Protein AF-A0A7J4IU95-F1 (afdb_monomer_lite)

Organism: NCBI:txid3101447

pLDDT: mean 79.51, std 9.5, range [51.25, 90.12]

InterPro domains:
  IPR001845 HTH ArsR-type DNA-binding domain [PF01022] (2-39)
  IPR001845 HTH ArsR-type DNA-binding domain [PR00778] (11-22)
  IPR001845 HTH ArsR-type DNA-binding domain [PR00778] (24-39)
  IPR001845 HTH ArsR-type DNA-binding domain [PR00778] (39-54)
  IPR001845 HTH ArsR-type DNA-binding domain [PS50987] (1-74)
  IPR001845 HTH ArsR-type DNA-binding domain [SM00418] (1-65)
  IPR011991 ArsR-like helix-turn-helix domain [cd00090] (1-64)
  IPR036388 Winged helix-like DNA-binding domain superfamily [G3DSA:1.10.10.10] (1-69)
  IPR036390 Winged helix DNA-binding domain superfamily [SSF46785] (1-59)
  IPR051081 HTH-type Metal-responsive Transcriptional Regulators [PTHR33154] (1-64)

Secondary structure (DSSP, 8-state):
-HHHHHHTTS-EEHHHHHHHHTS-HHHHHHHHHHHHHTTSEEEEEETTEEEEEE--HHHHHHHHHTT-PPP------

Sequence (77 aa):
MKIVQCLLGGEQCACSIVPSIGKAQPTVSRHLKILEEAKVLESRRKGINIWYKIKSKDAIKITLLLGIKKINLKRGC

Foldseek 3Di:
DVQVLAQLVPKAWLVQSQVVVVDDSVVSVVVLVVCVVVVQKDWDDDPPIIIIHGDDPVNVVVCVVVVPHHDDTDRPD

Structure (mmCIF, N/CA/C/O backbone):
data_AF-A0A7J4IU95-F1
#
_entry.id   AF-A0A7J4IU95-F1
#
loop_
_atom_site.group_PDB
_atom_site.id
_atom_site.type_symbol
_atom_site.label_atom_id
_atom_site.label_alt_id
_atom_site.label_comp_id
_atom_site.label_asym_id
_atom_site.label_entity_id
_atom_site.label_seq_id
_atom_site.pdbx_PDB_ins_code
_atom_site.Cartn_x
_atom_site.Cartn_y
_atom_site.Cartn_z
_atom_site.occupancy
_atom_site.B_iso_or_equiv
_atom_site.auth_seq_id
_atom_site.auth_comp_id
_atom_site.auth_asym_id
_atom_site.auth_atom_id
_atom_site.pdbx_PDB_model_num
ATOM 1 N N . MET A 1 1 ? -4.935 7.137 -6.080 1.00 60.03 1 MET A N 1
ATOM 2 C CA . MET A 1 1 ? -3.964 6.296 -5.341 1.00 60.03 1 MET A CA 1
ATOM 3 C C . MET A 1 1 ? -4.353 4.818 -5.450 1.00 60.03 1 MET A C 1
ATOM 5 O O . MET A 1 1 ? -5.115 4.332 -4.629 1.00 60.03 1 MET A O 1
ATOM 9 N N . LYS A 1 2 ? -3.863 4.095 -6.472 1.00 73.38 2 LYS A N 1
ATOM 10 C CA . LYS A 1 2 ? -4.294 2.706 -6.756 1.00 73.38 2 LYS A CA 1
ATOM 11 C C . LYS A 1 2 ? -3.669 1.637 -5.840 1.00 73.38 2 LYS A C 1
ATOM 13 O O . LYS A 1 2 ? -4.261 0.583 -5.654 1.00 73.38 2 LYS A O 1
ATOM 18 N N . ILE A 1 3 ? -2.507 1.906 -5.237 1.00 80.25 3 ILE A N 1
ATOM 19 C CA . ILE A 1 3 ? -1.802 0.953 -4.354 1.00 80.25 3 ILE A CA 1
ATOM 20 C C . ILE A 1 3 ? -2.627 0.629 -3.109 1.00 80.25 3 ILE A C 1
ATOM 22 O O . ILE A 1 3 ? -2.799 -0.532 -2.760 1.00 80.25 3 ILE A O 1
ATOM 26 N N . VAL A 1 4 ? -3.185 1.647 -2.454 1.00 79.81 4 VAL A N 1
ATOM 27 C CA . VAL A 1 4 ? -3.994 1.423 -1.251 1.00 79.81 4 VAL A CA 1
ATOM 28 C C . VAL A 1 4 ? -5.265 0.650 -1.606 1.00 79.81 4 VAL A C 1
ATOM 30 O O . VAL A 1 4 ? -5.603 -0.306 -0.921 1.00 79.81 4 VAL A O 1
ATOM 33 N N . GLN A 1 5 ? -5.898 0.959 -2.744 1.00 79.31 5 GLN A N 1
ATOM 34 C CA . GLN A 1 5 ? -7.056 0.207 -3.251 1.00 79.31 5 GLN A CA 1
ATOM 35 C C . GLN A 1 5 ? -6.771 -1.281 -3.475 1.00 79.31 5 GLN A C 1
ATOM 37 O O . GLN A 1 5 ? -7.647 -2.113 -3.242 1.00 79.31 5 GLN A O 1
ATOM 42 N N . CYS A 1 6 ? -5.556 -1.598 -3.924 1.00 79.75 6 CYS A N 1
ATOM 43 C CA . CYS A 1 6 ? -5.072 -2.962 -4.102 1.00 79.75 6 CYS A CA 1
ATOM 44 C C . CYS A 1 6 ? -4.950 -3.703 -2.760 1.00 79.75 6 CYS A C 1
ATOM 46 O O . CYS A 1 6 ? -5.292 -4.878 -2.649 1.00 79.75 6 CYS A O 1
ATOM 48 N N . LEU A 1 7 ? -4.505 -2.991 -1.726 1.00 82.31 7 LEU A N 1
ATOM 49 C CA . LEU A 1 7 ? -4.192 -3.546 -0.411 1.00 82.31 7 LEU A CA 1
ATOM 50 C C . LEU A 1 7 ? -5.374 -3.517 0.572 1.00 82.31 7 LEU A C 1
ATOM 52 O O . LEU A 1 7 ? -5.363 -4.240 1.564 1.00 82.31 7 LEU A O 1
ATOM 56 N N . LEU A 1 8 ? -6.441 -2.761 0.275 1.00 79.75 8 LEU A N 1
ATOM 57 C CA . LEU A 1 8 ? -7.721 -2.826 1.003 1.00 79.75 8 LEU A CA 1
ATOM 58 C C . LEU A 1 8 ? -8.336 -4.234 0.972 1.00 79.75 8 LEU A C 1
ATOM 60 O O . LEU A 1 8 ? -9.191 -4.565 1.789 1.00 79.75 8 LEU A O 1
ATOM 64 N N . GLY A 1 9 ? -7.946 -5.059 -0.003 1.00 73.31 9 GLY A N 1
ATOM 65 C CA . GLY A 1 9 ? -8.407 -6.435 -0.125 1.00 73.31 9 GLY A CA 1
ATOM 66 C C . GLY A 1 9 ? -7.644 -7.472 0.686 1.00 73.31 9 GLY A C 1
ATOM 67 O O . GLY A 1 9 ? -8.068 -8.626 0.675 1.00 73.31 9 GLY A O 1
ATOM 68 N N . GLY A 1 10 ? -6.564 -7.078 1.358 1.00 81.12 10 GLY A N 1
ATOM 69 C CA . GLY A 1 10 ? -5.624 -7.977 2.019 1.00 81.12 10 GLY A CA 1
ATOM 70 C C . GLY A 1 10 ? -4.196 -7.766 1.521 1.00 81.12 10 GLY A C 1
ATOM 71 O O . GLY A 1 10 ? -3.926 -6.869 0.720 1.00 81.12 10 GLY A O 1
ATOM 72 N N . GLU A 1 11 ? -3.275 -8.595 2.008 1.00 85.88 11 GLU A N 1
ATOM 73 C CA . GLU A 1 11 ? -1.883 -8.543 1.563 1.00 85.88 11 GLU A CA 1
ATOM 74 C C . GLU A 1 11 ? -1.745 -8.931 0.084 1.00 85.88 11 GLU A C 1
ATOM 76 O O . GLU A 1 11 ? -2.429 -9.833 -0.404 1.00 85.88 11 GLU A O 1
ATOM 81 N N . GLN A 1 12 ? -0.871 -8.231 -0.640 1.00 87.81 12 GLN A N 1
ATOM 82 C CA . GLN A 1 12 ? -0.637 -8.451 -2.068 1.00 87.81 12 GLN A CA 1
ATOM 83 C C . GLN A 1 12 ? 0.853 -8.476 -2.381 1.00 87.81 12 GLN A C 1
ATOM 85 O O . GLN A 1 12 ? 1.638 -7.704 -1.827 1.00 87.81 12 GLN A O 1
ATOM 90 N N . CYS A 1 13 ? 1.237 -9.339 -3.317 1.00 86.75 13 CYS A N 1
ATOM 91 C CA . CYS A 1 13 ? 2.605 -9.416 -3.807 1.00 86.75 13 CYS A CA 1
ATOM 92 C C . CYS A 1 13 ? 2.944 -8.195 -4.676 1.00 86.75 13 CYS A C 1
ATOM 94 O O . CYS A 1 13 ? 2.142 -7.776 -5.517 1.00 86.75 13 CYS A O 1
ATOM 96 N N . ALA A 1 14 ? 4.161 -7.667 -4.542 1.00 85.12 14 ALA A N 1
ATOM 97 C CA . ALA A 1 14 ? 4.693 -6.593 -5.380 1.00 85.12 14 ALA A CA 1
ATOM 98 C C . ALA A 1 14 ? 4.535 -6.899 -6.882 1.00 85.12 14 ALA A C 1
ATOM 100 O O . ALA A 1 14 ? 4.144 -6.023 -7.655 1.00 85.12 14 ALA A O 1
ATOM 101 N N . CYS A 1 15 ? 4.742 -8.161 -7.270 1.00 82.50 15 CYS A N 1
ATOM 102 C CA . CYS A 1 15 ? 4.605 -8.655 -8.640 1.00 82.50 15 CYS A CA 1
ATOM 103 C C . CYS A 1 15 ? 3.174 -8.537 -9.184 1.00 82.50 15 CYS A C 1
ATOM 105 O O . CYS A 1 15 ? 3.002 -8.342 -10.379 1.00 82.50 15 CYS A O 1
ATOM 107 N N . SER A 1 16 ? 2.153 -8.614 -8.322 1.00 82.88 16 SER A N 1
ATOM 108 C CA . SER A 1 16 ? 0.744 -8.409 -8.693 1.00 82.88 16 SER A CA 1
ATOM 109 C C . SER A 1 16 ? 0.345 -6.927 -8.668 1.00 82.88 16 SER A C 1
ATOM 111 O O . SER A 1 16 ? -0.495 -6.489 -9.456 1.00 82.88 16 SER A O 1
ATOM 113 N N . ILE A 1 17 ? 0.951 -6.125 -7.785 1.00 83.12 17 ILE A N 1
ATOM 114 C CA . ILE A 1 17 ? 0.632 -4.696 -7.623 1.00 83.12 17 ILE A CA 1
ATOM 115 C C . ILE A 1 17 ? 1.088 -3.882 -8.842 1.00 83.12 17 ILE A C 1
ATOM 117 O O . ILE A 1 17 ? 0.319 -3.075 -9.364 1.00 83.12 17 ILE A O 1
ATOM 121 N N . VAL A 1 18 ? 2.322 -4.095 -9.309 1.00 82.44 18 VAL A N 1
ATOM 122 C CA . VAL A 1 18 ? 2.910 -3.355 -10.441 1.00 82.44 18 VAL A CA 1
ATOM 123 C C . VAL A 1 18 ? 2.055 -3.435 -11.720 1.00 82.44 18 VAL A C 1
ATOM 125 O O . VAL A 1 18 ? 1.651 -2.372 -12.204 1.00 82.44 18 VAL A O 1
ATOM 128 N N . PRO A 1 19 ? 1.699 -4.626 -12.248 1.00 80.06 19 PRO A N 1
ATOM 129 C CA . PRO A 1 19 ? 0.896 -4.729 -13.467 1.00 80.06 19 PRO A CA 1
ATOM 130 C C . PRO A 1 19 ? -0.520 -4.173 -13.282 1.00 80.06 19 PRO A C 1
ATOM 132 O O . PRO A 1 19 ? -1.062 -3.546 -14.187 1.00 80.06 19 PRO A O 1
ATOM 135 N N . SER A 1 20 ? -1.101 -4.306 -12.089 1.00 77.69 20 SER A N 1
ATOM 136 C CA . SER A 1 20 ? -2.475 -3.860 -11.815 1.00 77.69 20 SER A CA 1
ATOM 137 C C . SER A 1 20 ? -2.639 -2.341 -11.780 1.00 77.69 20 SER A C 1
ATOM 139 O O . SER A 1 20 ? -3.729 -1.808 -11.994 1.00 77.69 20 SER A O 1
ATOM 141 N N . ILE A 1 21 ? -1.557 -1.610 -11.516 1.00 79.88 21 ILE A N 1
ATOM 142 C CA . ILE A 1 21 ? -1.570 -0.144 -11.534 1.00 79.88 21 ILE A CA 1
ATOM 143 C C . ILE A 1 21 ? -1.437 0.388 -12.967 1.00 79.88 21 ILE A C 1
ATOM 145 O O . ILE A 1 21 ? -1.874 1.515 -13.226 1.00 79.88 21 ILE A O 1
ATOM 149 N N . GLY A 1 22 ? -0.877 -0.411 -13.884 1.00 73.44 22 GLY A N 1
ATOM 150 C CA . GLY A 1 22 ? -0.602 -0.008 -15.265 1.00 73.44 22 GLY A CA 1
ATOM 151 C C . GLY A 1 22 ? 0.444 1.107 -15.359 1.00 73.44 22 GLY A C 1
ATOM 152 O O . GLY A 1 22 ? 0.397 1.923 -16.272 1.00 73.44 22 GLY A O 1
ATOM 153 N N . LYS A 1 23 ? 1.345 1.202 -14.371 1.00 78.50 23 LYS A N 1
ATOM 154 C CA . LYS A 1 23 ? 2.454 2.167 -14.350 1.00 78.50 23 LYS A CA 1
ATOM 155 C C . LYS A 1 23 ? 3.787 1.436 -14.311 1.00 78.50 23 LYS A C 1
ATOM 157 O O . LYS A 1 23 ? 3.868 0.307 -13.835 1.00 78.50 23 LYS A O 1
ATOM 162 N N . ALA A 1 24 ? 4.837 2.129 -14.745 1.00 79.69 24 ALA A N 1
ATOM 163 C CA . ALA A 1 24 ? 6.199 1.626 -14.674 1.00 79.69 24 ALA A CA 1
ATOM 164 C C . ALA A 1 24 ? 6.582 1.238 -13.230 1.00 79.69 24 ALA A C 1
ATOM 166 O O . ALA A 1 24 ? 6.292 1.966 -12.272 1.00 79.69 24 ALA A O 1
ATOM 167 N N . GLN A 1 25 ? 7.275 0.106 -13.090 1.00 78.06 25 GLN A N 1
ATOM 168 C CA . GLN A 1 25 ? 7.806 -0.416 -11.827 1.00 78.06 25 GLN A CA 1
ATOM 169 C C . GLN A 1 25 ? 8.508 0.640 -10.942 1.00 78.06 25 GLN A C 1
ATOM 171 O O . GLN A 1 25 ? 8.170 0.695 -9.756 1.00 78.06 25 GLN A O 1
ATOM 176 N N . PRO A 1 26 ? 9.407 1.520 -11.444 1.00 82.69 26 PRO A N 1
ATOM 177 C CA . PRO A 1 26 ?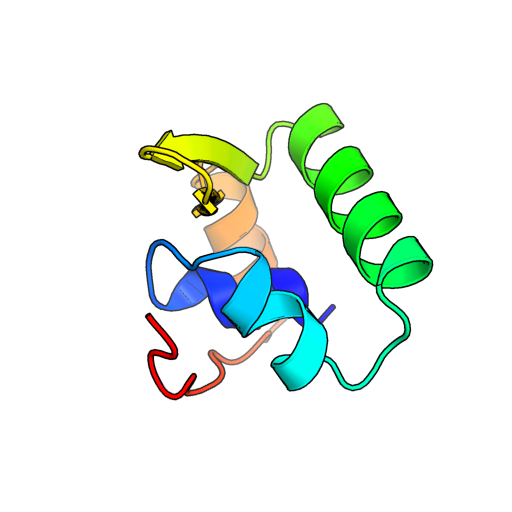 10.070 2.520 -10.596 1.00 82.69 26 PRO A CA 1
ATOM 178 C C . PRO A 1 26 ? 9.082 3.500 -9.954 1.00 82.69 26 PRO A C 1
ATOM 180 O O . PRO A 1 26 ? 9.219 3.861 -8.784 1.00 82.69 26 PRO A O 1
ATOM 183 N N . THR A 1 27 ? 8.025 3.881 -10.676 1.00 84.44 27 THR A N 1
ATOM 184 C CA . THR A 1 27 ? 6.971 4.750 -10.147 1.00 84.44 27 THR A CA 1
ATOM 185 C C . THR A 1 27 ? 6.178 4.054 -9.046 1.00 84.44 27 THR A C 1
ATOM 187 O O . THR A 1 27 ? 5.852 4.672 -8.034 1.00 84.44 27 THR A O 1
ATOM 190 N N . VAL A 1 28 ? 5.851 2.773 -9.217 1.00 85.06 28 VAL A N 1
ATOM 191 C CA . VAL A 1 28 ? 5.111 2.001 -8.208 1.00 85.06 28 VAL A CA 1
ATOM 192 C C . VAL A 1 28 ? 5.969 1.776 -6.961 1.00 85.06 28 VAL A C 1
ATOM 194 O O . VAL A 1 28 ? 5.491 2.019 -5.854 1.00 85.06 28 VAL A O 1
ATOM 197 N N . SER A 1 29 ? 7.244 1.413 -7.130 1.00 83.50 29 SER A N 1
ATOM 198 C CA . SER A 1 29 ? 8.181 1.204 -6.021 1.00 83.50 29 SER A CA 1
ATOM 199 C C . SER A 1 29 ? 8.383 2.469 -5.188 1.00 83.50 29 SER A C 1
ATOM 201 O O . SER A 1 29 ? 8.393 2.393 -3.962 1.00 83.50 29 SER A O 1
ATOM 203 N N . ARG A 1 30 ? 8.490 3.642 -5.830 1.00 85.75 30 ARG A N 1
ATOM 204 C CA . ARG A 1 30 ? 8.610 4.921 -5.116 1.00 85.75 30 ARG A CA 1
ATOM 205 C C . ARG A 1 30 ? 7.389 5.193 -4.240 1.00 85.75 30 ARG A C 1
ATOM 207 O O . ARG A 1 30 ? 7.543 5.544 -3.078 1.00 85.75 30 ARG A O 1
ATOM 214 N N . HIS A 1 31 ? 6.181 5.000 -4.769 1.00 85.75 31 HIS A N 1
ATOM 215 C CA . HIS A 1 31 ? 4.963 5.194 -3.981 1.00 85.75 31 HIS A CA 1
ATOM 216 C C . HIS A 1 31 ? 4.833 4.181 -2.836 1.00 85.75 31 HIS A C 1
ATOM 218 O O . HIS A 1 31 ? 4.389 4.557 -1.756 1.00 85.75 31 HIS A O 1
ATOM 224 N N . LEU A 1 32 ? 5.215 2.916 -3.053 1.00 85.19 32 LEU A N 1
ATOM 225 C CA . LEU A 1 32 ? 5.233 1.902 -1.994 1.00 85.19 32 LEU A CA 1
ATOM 226 C C . LEU A 1 32 ? 6.173 2.309 -0.860 1.00 85.19 32 LEU A C 1
ATOM 228 O O . LEU A 1 32 ? 5.771 2.263 0.297 1.00 85.19 32 LEU A O 1
ATOM 232 N N . LYS A 1 33 ? 7.374 2.782 -1.205 1.00 87.25 33 LYS A N 1
ATOM 233 C CA . LYS A 1 33 ? 8.366 3.233 -0.231 1.00 87.25 33 LYS A CA 1
ATOM 234 C C . LYS A 1 33 ? 7.890 4.449 0.566 1.00 87.25 33 LYS A C 1
ATOM 236 O O . LYS A 1 33 ? 7.975 4.424 1.783 1.00 87.25 33 LYS A O 1
ATOM 241 N N . ILE A 1 34 ? 7.284 5.445 -0.086 1.00 87.81 34 ILE A N 1
ATOM 242 C CA . ILE A 1 34 ? 6.695 6.611 0.604 1.00 87.81 34 ILE A CA 1
ATOM 243 C C . ILE A 1 34 ? 5.608 6.173 1.599 1.00 87.81 34 ILE A C 1
ATOM 245 O O . ILE A 1 34 ? 5.535 6.680 2.714 1.00 87.81 34 ILE A O 1
ATOM 249 N N . LEU A 1 35 ? 4.749 5.227 1.210 1.00 84.69 35 LEU A N 1
ATOM 250 C CA . LEU A 1 35 ? 3.687 4.724 2.087 1.00 84.69 35 LEU A CA 1
ATOM 251 C C . LEU A 1 35 ? 4.230 3.861 3.241 1.00 84.69 35 LEU A C 1
ATOM 253 O O . LEU A 1 35 ? 3.642 3.840 4.321 1.00 84.69 35 LEU A O 1
ATOM 257 N N . GLU A 1 36 ? 5.329 3.147 3.025 1.00 86.69 36 GLU A N 1
ATOM 258 C CA . GLU A 1 36 ? 6.040 2.399 4.065 1.00 86.69 36 GLU A CA 1
ATOM 259 C C . GLU A 1 36 ? 6.747 3.342 5.052 1.00 86.69 36 GLU A C 1
ATOM 261 O O . GLU A 1 36 ? 6.587 3.192 6.263 1.00 86.69 36 GLU A O 1
ATOM 266 N N . GLU A 1 37 ? 7.429 4.378 4.554 1.00 87.44 37 GLU A N 1
ATOM 267 C CA . GLU A 1 37 ? 8.043 5.447 5.357 1.00 87.44 37 GLU A CA 1
ATOM 268 C C . GLU A 1 37 ? 6.993 6.204 6.185 1.00 87.44 37 GLU A C 1
ATOM 270 O O . GLU A 1 37 ? 7.208 6.487 7.363 1.00 87.44 37 GLU A O 1
ATOM 275 N N . ALA A 1 38 ? 5.805 6.433 5.618 1.00 85.56 38 ALA A N 1
ATOM 276 C CA . ALA A 1 38 ? 4.655 7.000 6.321 1.00 85.56 38 ALA A CA 1
ATOM 277 C C . ALA A 1 38 ? 3.981 6.027 7.315 1.00 85.56 38 ALA A C 1
ATOM 279 O O . ALA A 1 38 ? 2.949 6.363 7.897 1.00 85.56 38 ALA A O 1
ATOM 280 N N . LYS A 1 39 ? 4.518 4.810 7.505 1.00 85.31 39 LYS A N 1
ATOM 281 C CA . LYS A 1 39 ? 3.968 3.737 8.362 1.00 85.31 39 LYS A CA 1
ATOM 282 C C . LYS A 1 39 ? 2.530 3.328 8.014 1.00 85.31 39 LYS A C 1
ATOM 284 O O . LYS A 1 39 ? 1.814 2.750 8.835 1.00 85.31 39 LYS A O 1
ATOM 289 N N . VAL A 1 40 ? 2.102 3.598 6.783 1.00 85.81 40 VAL A N 1
ATOM 290 C CA . VAL A 1 40 ? 0.785 3.215 6.263 1.00 85.81 40 VAL A CA 1
ATOM 291 C C . VAL A 1 40 ? 0.788 1.745 5.848 1.00 85.81 40 VAL A C 1
ATOM 293 O O . VAL A 1 40 ? -0.157 1.007 6.149 1.00 85.81 40 VAL A O 1
ATOM 296 N N . LEU A 1 41 ? 1.863 1.314 5.188 1.00 87.94 41 LEU A N 1
ATOM 297 C CA . LEU A 1 41 ? 2.060 -0.057 4.730 1.00 87.94 41 LEU A CA 1
ATOM 298 C C . LEU A 1 41 ? 3.146 -0.766 5.539 1.00 87.94 41 LEU A C 1
ATOM 300 O O . LEU A 1 41 ? 4.033 -0.138 6.108 1.00 87.94 41 LEU A O 1
ATOM 304 N N . GLU A 1 42 ? 3.076 -2.090 5.551 1.00 89.12 42 GLU A N 1
ATOM 305 C CA . GLU A 1 42 ? 4.145 -2.970 6.010 1.00 89.12 42 GLU A CA 1
ATOM 306 C C . GLU A 1 42 ? 4.515 -3.917 4.873 1.00 89.12 42 GLU A C 1
ATOM 308 O O . GLU A 1 42 ? 3.629 -4.471 4.211 1.00 89.12 42 GLU A O 1
ATOM 313 N N . SER A 1 43 ? 5.815 -4.090 4.649 1.00 89.75 43 SER A N 1
ATOM 314 C CA . SER A 1 43 ? 6.341 -5.088 3.730 1.00 89.75 43 SER A CA 1
ATOM 315 C C . SER A 1 43 ? 6.752 -6.356 4.486 1.00 89.75 43 SER A C 1
ATOM 317 O O . SER A 1 43 ? 7.257 -6.319 5.607 1.00 89.75 43 SER A O 1
ATOM 319 N N . ARG A 1 44 ? 6.512 -7.514 3.876 1.00 90.12 44 ARG A N 1
ATOM 320 C CA . ARG A 1 44 ? 6.917 -8.830 4.367 1.00 90.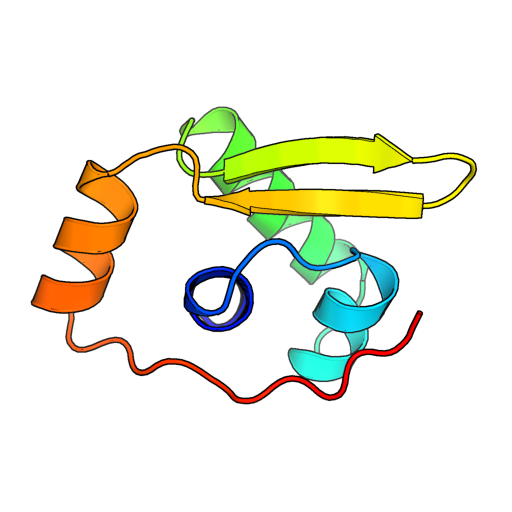12 44 ARG A CA 1
ATOM 321 C C . ARG A 1 44 ? 7.565 -9.592 3.227 1.00 90.12 44 ARG A C 1
ATOM 323 O O . ARG A 1 44 ? 6.950 -9.820 2.188 1.00 90.12 44 ARG A O 1
ATOM 330 N N . ARG A 1 45 ? 8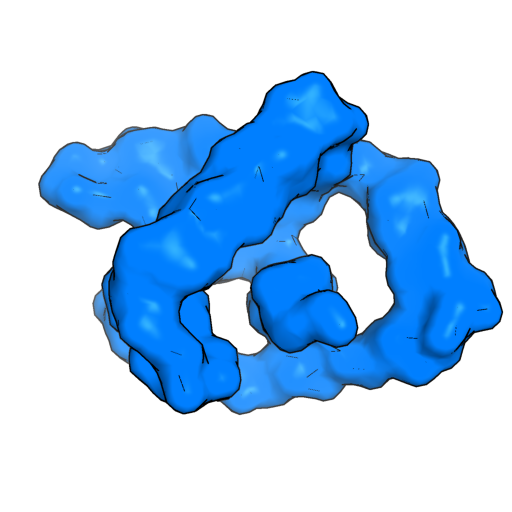.800 -10.040 3.425 1.00 89.19 45 ARG A N 1
ATOM 331 C CA . ARG A 1 45 ? 9.484 -10.887 2.446 1.00 89.19 45 ARG A CA 1
ATOM 332 C C . ARG A 1 45 ? 9.082 -12.347 2.654 1.00 89.19 45 ARG A C 1
ATOM 334 O O . ARG A 1 45 ? 9.175 -12.861 3.766 1.00 89.19 45 ARG A O 1
ATOM 341 N N . LYS A 1 46 ? 8.625 -13.010 1.591 1.00 87.44 46 LYS A N 1
ATOM 342 C CA . LYS A 1 46 ? 8.298 -14.441 1.561 1.00 87.44 46 LYS A CA 1
ATOM 343 C C . LYS A 1 46 ? 9.044 -15.074 0.385 1.00 87.44 46 LYS A C 1
ATOM 345 O O . LYS A 1 46 ? 8.593 -15.005 -0.758 1.00 87.44 46 LYS A O 1
ATOM 350 N N . GLY A 1 47 ? 10.215 -15.642 0.676 1.00 86.94 47 GLY A N 1
ATOM 351 C CA . GLY A 1 47 ? 11.150 -16.136 -0.339 1.00 86.94 47 GLY A CA 1
ATOM 352 C C . GLY A 1 47 ? 11.709 -14.994 -1.192 1.00 86.94 47 GLY A C 1
ATOM 353 O O . GLY A 1 47 ? 12.198 -13.998 -0.660 1.00 86.94 47 GLY A O 1
ATOM 354 N N . ILE A 1 48 ? 11.593 -15.120 -2.514 1.00 85.19 48 ILE A N 1
ATOM 355 C CA . ILE A 1 48 ? 11.988 -14.078 -3.477 1.00 85.19 48 ILE A CA 1
ATOM 356 C C . ILE A 1 48 ? 10.983 -12.918 -3.562 1.00 85.19 48 ILE A C 1
ATOM 358 O O . ILE A 1 48 ? 11.339 -11.821 -3.991 1.00 85.19 48 ILE A O 1
ATOM 362 N N . ASN A 1 49 ? 9.744 -13.134 -3.109 1.00 87.19 49 ASN A N 1
ATOM 363 C CA . ASN A 1 49 ? 8.645 -12.193 -3.286 1.00 87.19 49 ASN A CA 1
ATOM 364 C C . ASN A 1 49 ? 8.468 -11.281 -2.067 1.00 87.19 49 ASN A C 1
ATOM 366 O O . ASN A 1 49 ? 8.564 -11.713 -0.916 1.00 87.19 49 ASN A O 1
ATOM 370 N N . ILE A 1 50 ? 8.152 -10.012 -2.325 1.00 89.00 50 ILE A N 1
ATOM 371 C CA . ILE A 1 50 ? 7.805 -9.026 -1.298 1.00 89.00 50 ILE A CA 1
ATOM 372 C C . ILE A 1 50 ? 6.293 -8.835 -1.314 1.00 89.00 50 ILE A C 1
ATOM 374 O O . ILE A 1 50 ? 5.701 -8.538 -2.350 1.00 89.00 50 ILE A O 1
ATOM 378 N N . TRP A 1 51 ? 5.679 -9.002 -0.154 1.00 89.69 51 TRP A N 1
ATOM 379 C CA . TRP A 1 51 ? 4.257 -8.829 0.076 1.00 89.69 51 TRP A CA 1
ATOM 380 C C . TRP A 1 51 ? 4.038 -7.537 0.842 1.00 89.69 51 TRP A C 1
ATOM 382 O O . TRP A 1 51 ? 4.731 -7.274 1.817 1.00 89.69 51 TRP A O 1
ATOM 392 N N . TYR A 1 52 ? 3.081 -6.730 0.411 1.00 89.62 52 TYR A N 1
ATOM 393 C CA . TYR A 1 52 ? 2.683 -5.515 1.107 1.00 89.62 52 TYR A CA 1
ATOM 394 C C . TYR A 1 52 ? 1.322 -5.726 1.753 1.00 89.62 52 TYR A C 1
ATOM 396 O O . TYR A 1 52 ? 0.460 -6.396 1.184 1.00 89.62 52 TYR A O 1
ATOM 404 N N . LYS A 1 53 ? 1.107 -5.122 2.921 1.00 88.94 53 LYS A N 1
ATOM 405 C CA . LYS A 1 53 ? -0.195 -5.056 3.595 1.00 88.94 53 LYS A CA 1
ATOM 406 C C . LYS A 1 53 ? -0.403 -3.681 4.219 1.00 88.94 53 LYS A C 1
ATOM 408 O O . LYS A 1 53 ? 0.564 -3.001 4.556 1.00 88.94 53 LYS A O 1
ATOM 413 N N . ILE A 1 54 ? -1.657 -3.273 4.401 1.00 88.44 54 ILE A N 1
ATOM 414 C CA . ILE A 1 54 ? -1.966 -2.061 5.171 1.00 88.44 54 ILE A CA 1
ATOM 415 C C . ILE A 1 54 ? -1.742 -2.366 6.653 1.00 88.44 54 ILE A C 1
ATOM 417 O O . ILE A 1 54 ? -2.330 -3.303 7.191 1.00 88.44 54 ILE A O 1
ATOM 421 N N . LYS A 1 55 ? -0.878 -1.581 7.299 1.00 86.44 55 LYS A N 1
ATOM 422 C CA . LYS A 1 55 ? -0.574 -1.699 8.731 1.00 86.44 55 LYS A CA 1
ATOM 423 C C . LYS A 1 55 ? -1.451 -0.778 9.565 1.00 86.44 55 LYS A C 1
ATOM 425 O O . LYS A 1 55 ? -1.937 -1.166 10.624 1.00 86.44 55 LYS A O 1
ATOM 430 N N . SER A 1 56 ? -1.632 0.452 9.092 1.00 82.94 56 SER A N 1
ATOM 431 C CA . SER A 1 56 ? -2.321 1.486 9.854 1.00 82.94 56 SER A CA 1
ATOM 432 C C . SER A 1 56 ? -3.836 1.393 9.676 1.00 82.94 56 SER A C 1
ATOM 434 O O . SER A 1 56 ? -4.355 1.508 8.563 1.00 82.94 56 SER A O 1
ATOM 436 N N . LYS A 1 57 ? -4.560 1.236 10.792 1.00 77.62 57 LYS A N 1
ATOM 437 C CA . LYS A 1 57 ? -6.027 1.343 10.815 1.00 77.62 57 LYS A CA 1
ATOM 438 C C . LYS A 1 57 ? -6.485 2.743 10.399 1.00 77.62 57 LYS A C 1
ATOM 440 O O . LYS A 1 57 ? -7.507 2.866 9.728 1.00 77.62 57 LYS A O 1
ATOM 445 N N . ASP A 1 58 ? -5.704 3.773 10.718 1.00 80.75 58 ASP A N 1
ATOM 446 C CA . ASP A 1 58 ? -6.000 5.154 10.330 1.00 80.75 58 ASP A CA 1
ATOM 447 C C . ASP A 1 58 ? -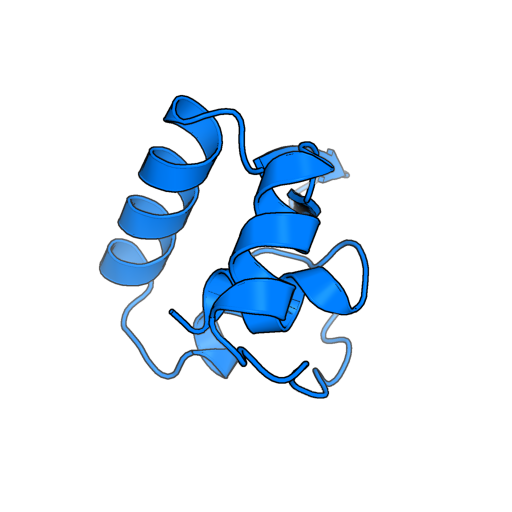5.901 5.339 8.823 1.00 80.75 58 ASP A C 1
ATOM 449 O O . ASP A 1 58 ? -6.746 5.998 8.230 1.00 80.75 58 ASP A O 1
ATOM 453 N N . ALA A 1 59 ? -4.946 4.676 8.168 1.00 76.44 59 ALA A N 1
ATOM 454 C CA . ALA A 1 59 ? -4.874 4.693 6.713 1.00 76.44 59 ALA A CA 1
ATOM 455 C C . ALA A 1 59 ? -6.115 4.064 6.066 1.00 76.44 59 ALA A C 1
ATOM 457 O O . ALA A 1 59 ? -6.618 4.597 5.078 1.00 76.44 59 ALA A O 1
ATOM 458 N N . ILE A 1 60 ? -6.651 2.976 6.632 1.00 75.75 60 ILE A N 1
ATOM 459 C CA . ILE A 1 60 ? -7.922 2.384 6.177 1.00 75.75 60 ILE A CA 1
ATOM 460 C C . ILE A 1 60 ? -9.062 3.389 6.374 1.00 75.75 60 ILE A C 1
ATOM 462 O O . ILE A 1 60 ? -9.860 3.599 5.463 1.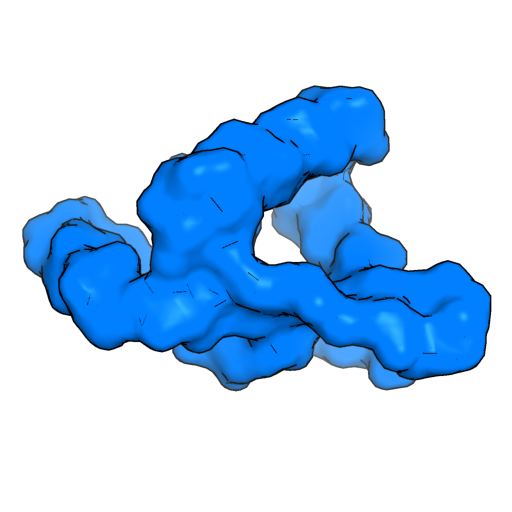00 75.75 60 ILE A O 1
ATOM 466 N N . LYS A 1 61 ? -9.105 4.048 7.535 1.00 77.38 61 LYS A N 1
ATOM 467 C CA . LYS A 1 61 ? -10.139 5.025 7.895 1.00 77.38 61 LYS A CA 1
ATOM 468 C C . LYS A 1 61 ? -10.119 6.249 6.979 1.00 77.38 61 LYS A C 1
ATOM 470 O O . LYS A 1 61 ? -11.159 6.625 6.455 1.00 77.38 61 LYS A O 1
ATOM 475 N N . ILE A 1 62 ? -8.939 6.812 6.716 1.00 79.62 62 ILE A N 1
ATOM 476 C CA . ILE A 1 62 ? -8.731 7.924 5.779 1.00 79.62 62 ILE A CA 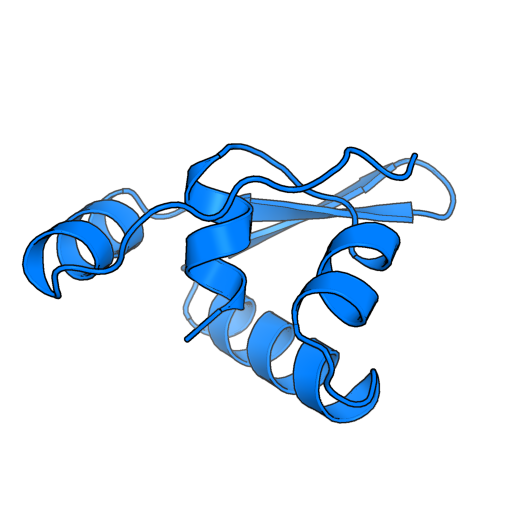1
ATOM 477 C C . ILE A 1 62 ? -9.131 7.500 4.366 1.00 79.62 62 ILE A C 1
ATOM 479 O O . ILE A 1 62 ? -9.833 8.226 3.677 1.00 79.62 62 ILE A O 1
ATOM 483 N N . THR A 1 63 ? -8.744 6.302 3.939 1.00 73.56 63 THR A N 1
ATOM 484 C CA . THR A 1 63 ? -9.098 5.775 2.613 1.00 73.56 63 THR A CA 1
ATOM 485 C C . THR A 1 63 ? -10.615 5.618 2.453 1.00 73.56 63 THR A C 1
ATOM 487 O O . THR A 1 63 ? -11.160 5.962 1.404 1.00 73.56 63 THR A O 1
ATOM 490 N N . LEU A 1 64 ? -11.301 5.159 3.504 1.00 72.19 64 LEU A N 1
ATOM 491 C CA . LEU A 1 64 ? -12.758 5.055 3.551 1.00 72.19 64 LEU A CA 1
ATOM 492 C C . LEU A 1 64 ? -13.428 6.439 3.531 1.00 72.19 64 LEU A C 1
ATOM 494 O O . LEU A 1 64 ? -14.357 6.646 2.755 1.00 72.19 64 LEU A O 1
ATOM 498 N N . LEU A 1 65 ? -12.922 7.391 4.324 1.00 76.69 65 LEU A N 1
ATOM 499 C CA . LEU A 1 65 ? -13.400 8.780 4.363 1.00 76.69 65 LEU A CA 1
ATOM 500 C C . LEU A 1 65 ? -13.216 9.499 3.021 1.00 76.69 65 LEU A C 1
ATOM 502 O O . LEU A 1 65 ? -14.078 10.266 2.610 1.00 76.69 65 LEU A O 1
ATOM 506 N N . LEU A 1 66 ? -12.123 9.214 2.310 1.00 73.12 66 LEU A N 1
ATOM 507 C CA . LEU A 1 66 ? -11.830 9.761 0.983 1.00 73.12 66 LEU A CA 1
ATOM 508 C C . LEU A 1 66 ? -12.589 9.045 -0.156 1.00 73.12 66 LEU A C 1
ATOM 510 O O . LEU A 1 66 ? -12.341 9.332 -1.326 1.00 73.12 66 LEU A O 1
ATOM 514 N N . GLY A 1 67 ? -13.488 8.098 0.147 1.00 70.06 67 GLY A N 1
ATOM 515 C CA . GLY A 1 67 ? -14.328 7.422 -0.852 1.00 70.06 67 GLY A CA 1
ATOM 516 C C . GLY A 1 67 ? -13.571 6.474 -1.792 1.00 70.06 67 GLY A C 1
ATOM 517 O O . GLY A 1 67 ? -14.035 6.158 -2.891 1.00 70.06 67 GLY A O 1
ATOM 518 N N . ILE A 1 68 ? -12.387 6.011 -1.392 1.00 75.12 68 ILE A N 1
ATOM 519 C CA . ILE A 1 68 ? -11.525 5.178 -2.229 1.00 75.12 68 ILE A CA 1
ATOM 520 C C . ILE A 1 68 ? -12.054 3.727 -2.242 1.00 75.12 68 ILE A C 1
ATOM 522 O O . ILE A 1 68 ? -11.980 3.007 -1.248 1.00 75.12 68 ILE A O 1
ATOM 526 N N . LYS A 1 69 ? -12.575 3.267 -3.391 1.00 65.31 69 LYS A N 1
ATOM 527 C CA . LYS A 1 69 ? -13.155 1.915 -3.554 1.00 65.31 69 LYS A CA 1
ATOM 528 C C . LYS A 1 69 ? -12.093 0.817 -3.699 1.00 65.31 69 LYS A C 1
ATOM 530 O O . LYS A 1 69 ? -11.093 1.008 -4.386 1.00 65.31 69 LYS A O 1
ATOM 535 N N . LYS A 1 70 ? -12.333 -0.361 -3.116 1.00 66.06 70 LYS A N 1
ATOM 536 C CA . LYS A 1 70 ? -11.496 -1.566 -3.283 1.00 66.06 70 LYS A CA 1
ATOM 537 C C . LYS A 1 70 ? -11.452 -2.007 -4.754 1.00 66.06 70 LYS A C 1
ATOM 539 O O . LYS A 1 70 ? -12.487 -2.030 -5.415 1.00 66.06 70 LYS A O 1
ATOM 544 N N . ILE A 1 71 ? -10.270 -2.382 -5.249 1.00 67.38 71 ILE A N 1
ATOM 545 C CA . ILE A 1 71 ? -10.100 -2.955 -6.596 1.00 67.38 71 ILE A CA 1
ATOM 546 C C . ILE A 1 71 ? -9.954 -4.475 -6.467 1.00 67.38 71 ILE A C 1
ATOM 548 O O . ILE A 1 71 ? -9.297 -4.966 -5.550 1.00 67.38 71 ILE A O 1
ATOM 552 N N . ASN A 1 72 ? -10.584 -5.220 -7.376 1.00 55.81 72 ASN A N 1
ATOM 553 C CA . ASN A 1 72 ? -10.460 -6.671 -7.437 1.00 55.81 72 ASN A CA 1
ATOM 554 C C . ASN A 1 72 ? -9.168 -7.036 -8.181 1.00 55.81 72 ASN A C 1
ATOM 556 O O . ASN A 1 72 ? -9.023 -6.737 -9.365 1.00 55.81 72 ASN A O 1
ATOM 560 N N . LEU A 1 73 ? -8.216 -7.636 -7.474 1.00 60.25 73 LEU A N 1
ATOM 561 C CA . LEU A 1 73 ? -6.954 -8.093 -8.045 1.00 60.25 73 LEU A CA 1
ATOM 562 C C . LEU A 1 73 ? -7.048 -9.581 -8.334 1.00 60.25 73 LEU A C 1
ATOM 564 O O . LEU A 1 73 ? -7.342 -10.367 -7.431 1.00 60.25 73 LEU A O 1
ATOM 568 N N . LYS A 1 74 ? -6.729 -9.978 -9.569 1.00 51.50 74 LYS A N 1
ATOM 569 C CA . LYS A 1 74 ? -6.401 -11.377 -9.839 1.00 51.50 74 LYS A CA 1
ATOM 570 C C . LYS A 1 74 ? -5.129 -11.695 -9.058 1.00 51.50 74 LYS A C 1
ATOM 572 O O . LYS A 1 74 ? -4.107 -11.048 -9.270 1.00 51.50 74 LYS A O 1
ATOM 577 N N . ARG A 1 75 ? -5.213 -12.647 -8.126 1.00 52.84 75 ARG A N 1
ATOM 578 C CA . ARG A 1 75 ? -4.043 -13.164 -7.411 1.00 52.84 75 ARG A CA 1
ATOM 579 C C . ARG A 1 75 ? -3.098 -13.771 -8.447 1.00 52.84 75 ARG A C 1
ATOM 581 O O . ARG A 1 75 ? -3.393 -14.822 -9.001 1.00 52.84 75 ARG A O 1
ATOM 588 N N . GLY A 1 76 ? -2.022 -13.059 -8.759 1.00 59.88 76 GLY A N 1
ATOM 589 C CA . GLY A 1 76 ? -0.927 -13.539 -9.592 1.00 59.88 76 GLY A CA 1
ATOM 590 C C . GLY A 1 76 ? 0.267 -13.851 -8.701 1.00 59.88 76 GLY A C 1
ATOM 591 O O . GLY A 1 76 ? 1.171 -13.021 -8.600 1.00 59.88 76 GLY A O 1
ATOM 592 N N . CYS A 1 77 ? 0.170 -14.969 -7.979 1.00 51.25 77 CYS A N 1
ATOM 593 C CA . CYS A 1 77 ? 1.217 -15.764 -7.320 1.00 51.25 77 CYS A CA 1
ATOM 594 C C . CYS A 1 77 ? 0.558 -16.749 -6.351 1.00 51.25 77 CYS A C 1
ATOM 596 O O . CYS A 1 77 ? -0.356 -16.316 -5.609 1.00 51.25 77 CYS A O 1
#

Radius of gyration: 11.58 Å; chains: 1; bounding box: 26×26×26 Å